Protein AF-A0A355B124-F1 (afdb_monomer)

Sequence (86 aa):
MTQNLSGGGPAPKYPGSEEKSEDRFRSRIKALRAASVGWNFVTAPLVGAGLGYGIDTLLGTYPWIMVVGIILGFISAFIEVMKLAR

Radius of gyration: 26.39 Å; Cα contacts (8 Å, |Δi|>4): 48; chains: 1; bounding box: 50×53×64 Å

Foldseek 3Di:
DDDPPPPPDPDPPPPVVVVVVVVVVVVVVLVVLVVVLVVLLVVLLVVLQVVQVVVCVVVVDDSPSNVVSNVRSNVRSVVSVVVNVD

Structure (mmCIF, N/CA/C/O backbone):
data_AF-A0A355B124-F1
#
_entry.id   AF-A0A355B124-F1
#
loop_
_atom_site.group_PDB
_atom_site.id
_atom_site.type_symbol
_atom_site.label_atom_id
_atom_site.label_alt_id
_atom_site.label_comp_id
_atom_site.label_asym_id
_atom_site.label_entity_id
_atom_site.label_seq_id
_atom_site.pdbx_PDB_ins_code
_atom_site.Cartn_x
_atom_site.Cartn_y
_atom_site.Cartn_z
_atom_site.occupancy
_atom_site.B_iso_or_equiv
_atom_site.auth_seq_id
_atom_site.auth_comp_id
_atom_site.auth_asym_id
_atom_site.auth_atom_id
_atom_site.pdbx_PDB_model_num
ATOM 1 N N . MET A 1 1 ? 32.841 42.807 -44.673 1.00 45.50 1 MET A N 1
ATOM 2 C CA . MET A 1 1 ? 31.955 42.697 -43.493 1.00 45.50 1 MET A CA 1
ATOM 3 C C . MET A 1 1 ? 31.387 41.287 -43.449 1.00 45.50 1 MET A C 1
ATOM 5 O O . MET A 1 1 ? 30.906 40.791 -44.455 1.00 45.50 1 MET A O 1
ATOM 9 N N . THR A 1 2 ? 31.584 40.621 -42.319 1.00 58.09 2 THR A N 1
ATOM 10 C CA . THR A 1 2 ? 31.446 39.184 -42.038 1.00 58.09 2 THR A CA 1
ATOM 11 C C . THR A 1 2 ? 29.982 38.763 -41.843 1.00 58.09 2 THR A C 1
ATOM 13 O O . THR A 1 2 ? 29.406 39.081 -40.807 1.00 58.09 2 THR A O 1
ATOM 16 N N . GLN A 1 3 ? 29.372 38.041 -42.792 1.00 61.06 3 GLN A N 1
ATOM 17 C CA . GLN A 1 3 ? 27.960 37.613 -42.684 1.00 61.06 3 GLN A CA 1
ATOM 18 C C . GLN A 1 3 ? 27.707 36.100 -42.801 1.00 61.06 3 GLN A C 1
ATOM 20 O O . GLN A 1 3 ? 26.561 35.692 -42.927 1.00 61.06 3 GLN A O 1
ATOM 25 N N . ASN A 1 4 ? 28.722 35.238 -42.704 1.00 51.25 4 ASN A N 1
ATOM 26 C CA . ASN A 1 4 ? 28.497 33.789 -42.818 1.00 51.25 4 ASN A CA 1
ATOM 27 C C . ASN A 1 4 ? 29.113 32.974 -41.674 1.00 51.25 4 ASN A C 1
ATOM 29 O O . ASN A 1 4 ? 29.933 32.090 -41.883 1.00 51.25 4 ASN A O 1
ATOM 33 N N . LEU A 1 5 ? 28.695 33.282 -40.442 1.00 60.19 5 LEU A N 1
ATOM 34 C CA . LEU A 1 5 ? 28.940 32.441 -39.261 1.00 60.19 5 LEU A CA 1
ATOM 35 C C . LEU A 1 5 ? 27.637 31.891 -38.655 1.00 60.19 5 LEU A C 1
ATOM 37 O O . LEU A 1 5 ? 27.603 31.539 -37.481 1.00 60.19 5 LEU A O 1
ATOM 41 N N . SER A 1 6 ? 26.563 31.757 -39.442 1.00 59.66 6 SER A N 1
ATOM 42 C CA . SER A 1 6 ? 25.384 30.981 -39.023 1.00 59.66 6 SER A CA 1
ATOM 43 C C . SER A 1 6 ? 25.599 29.491 -39.320 1.00 59.66 6 SER A C 1
ATOM 45 O O . SER A 1 6 ? 24.848 28.841 -40.038 1.00 59.66 6 SER A O 1
ATOM 47 N N . GLY A 1 7 ? 26.697 28.947 -38.795 1.00 57.44 7 GLY A N 1
ATOM 48 C CA . GLY A 1 7 ? 26.992 27.517 -38.778 1.00 57.44 7 GLY A CA 1
ATOM 49 C C . GLY A 1 7 ? 26.279 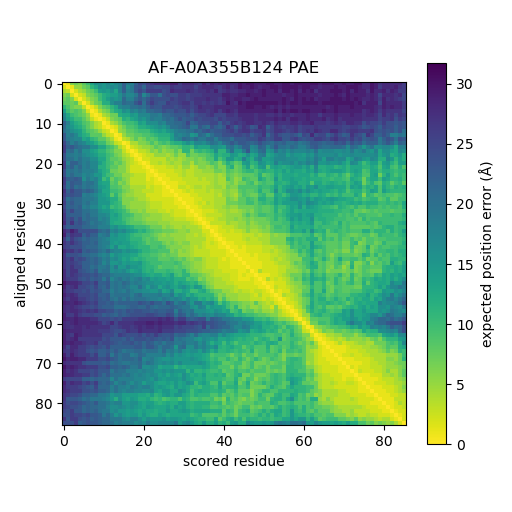26.848 -37.608 1.00 57.44 7 GLY A C 1
ATOM 50 O O . GLY A 1 7 ? 26.923 26.275 -36.740 1.00 57.44 7 GLY A O 1
ATOM 51 N N . GLY A 1 8 ? 24.956 26.979 -37.548 1.00 60.38 8 GLY A N 1
ATOM 52 C CA . GLY A 1 8 ? 24.095 26.292 -36.588 1.00 60.38 8 GLY A CA 1
ATOM 53 C C . GLY A 1 8 ? 23.305 25.194 -37.286 1.00 60.38 8 GLY A C 1
ATOM 54 O O . GLY A 1 8 ? 22.079 25.204 -37.239 1.00 60.38 8 GLY A O 1
ATOM 55 N N . GLY A 1 9 ? 23.986 24.299 -38.010 1.00 61.91 9 GLY A N 1
ATOM 56 C CA . GLY A 1 9 ? 23.329 23.116 -38.565 1.00 61.91 9 GLY A CA 1
ATOM 57 C C . GLY A 1 9 ? 22.656 22.333 -37.431 1.00 61.91 9 GLY A C 1
ATOM 58 O O . GLY A 1 9 ? 23.253 22.234 -36.353 1.00 61.91 9 GLY A O 1
ATOM 59 N N . PRO A 1 10 ? 21.427 21.809 -37.616 1.00 67.19 10 PRO A N 1
ATOM 60 C CA . PRO A 1 10 ? 20.774 21.017 -36.584 1.00 67.19 10 PRO A CA 1
ATOM 61 C C . PRO A 1 10 ? 21.719 19.880 -36.205 1.00 67.19 10 PRO A C 1
ATOM 63 O O . PRO A 1 10 ? 22.187 19.146 -37.078 1.00 67.19 10 PRO A O 1
ATOM 66 N N . ALA A 1 11 ? 22.053 19.796 -34.914 1.00 67.50 11 ALA A N 1
ATOM 67 C CA . ALA A 1 11 ? 22.939 18.764 -34.403 1.00 67.50 11 ALA A CA 1
ATOM 68 C C . ALA A 1 11 ? 22.477 17.404 -34.955 1.00 67.50 11 ALA A C 1
ATOM 70 O O . ALA A 1 11 ? 21.270 17.136 -34.933 1.00 67.50 11 ALA A O 1
ATOM 71 N N . PRO A 1 12 ? 23.388 16.573 -35.497 1.00 65.81 12 PRO A N 1
ATOM 72 C CA . PRO A 1 12 ? 23.015 15.308 -36.108 1.00 65.81 12 PRO A CA 1
ATOM 73 C C . PRO A 1 12 ? 22.219 14.498 -35.089 1.00 65.81 12 PRO A C 1
ATOM 75 O O . PRO A 1 12 ? 22.727 14.123 -34.031 1.00 65.81 12 PRO A O 1
ATOM 78 N N . LYS A 1 13 ? 20.935 14.288 -35.388 1.00 67.12 13 LYS A N 1
ATOM 79 C CA . LYS A 1 13 ? 20.035 13.512 -34.546 1.00 67.12 13 LYS A CA 1
ATOM 80 C C . LYS A 1 13 ? 20.428 12.051 -34.725 1.00 67.12 13 LYS A C 1
ATOM 82 O O . LYS A 1 13 ? 1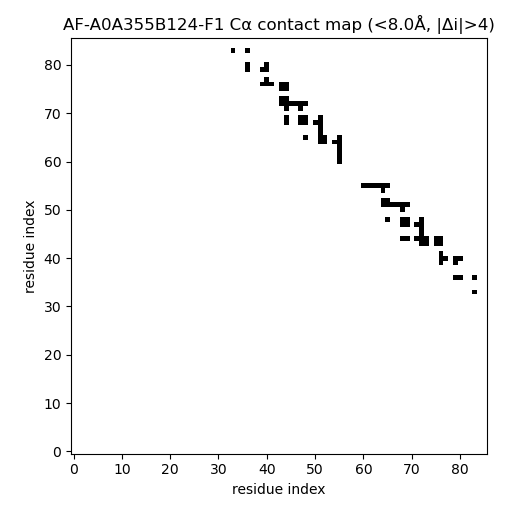9.988 11.405 -35.670 1.00 67.12 13 LYS A O 1
ATOM 87 N N . TYR A 1 14 ? 21.349 11.574 -33.887 1.00 64.50 14 TYR A N 1
ATOM 88 C CA . TYR A 1 14 ? 21.853 10.206 -33.938 1.00 64.50 14 TYR A CA 1
ATOM 89 C C . TYR A 1 14 ? 20.686 9.233 -33.689 1.00 64.50 14 TYR A C 1
ATOM 91 O O . TYR A 1 14 ? 20.177 9.171 -32.568 1.00 64.50 14 TYR A O 1
ATOM 99 N N . PRO A 1 15 ? 20.255 8.455 -34.699 1.00 67.25 15 PRO A N 1
ATOM 100 C CA . PRO A 1 15 ? 19.062 7.613 -34.592 1.00 67.25 15 PRO A CA 1
ATOM 101 C C . PRO A 1 15 ? 19.202 6.532 -33.506 1.00 67.25 15 PRO A C 1
ATOM 103 O O . PRO A 1 15 ? 18.219 6.157 -32.880 1.00 67.25 15 PRO A O 1
ATOM 106 N N . GLY A 1 16 ? 20.433 6.109 -33.193 1.00 63.84 16 GLY A N 1
ATOM 107 C CA . GLY A 1 16 ? 20.706 5.098 -32.166 1.00 63.84 16 GLY A CA 1
ATOM 108 C C . GLY A 1 16 ? 20.854 5.615 -30.727 1.00 63.84 16 GLY A C 1
ATOM 109 O O . GLY A 1 16 ? 20.867 4.806 -29.798 1.00 63.84 16 GLY A O 1
ATOM 110 N N . SER A 1 17 ? 20.989 6.929 -30.494 1.00 65.69 17 SER A N 1
ATOM 111 C CA . SER A 1 17 ? 21.097 7.458 -29.122 1.00 65.69 17 SER A CA 1
ATOM 112 C C . SER A 1 17 ? 19.736 7.625 -28.451 1.00 65.69 17 SER A C 1
ATOM 114 O O . SER A 1 17 ? 19.638 7.415 -27.242 1.00 65.69 17 SER A O 1
ATOM 116 N N . GLU A 1 18 ? 18.692 7.959 -29.219 1.00 67.94 18 GLU A N 1
ATOM 117 C CA . GLU A 1 18 ? 17.327 8.073 -28.690 1.00 67.94 18 GLU A CA 1
ATOM 118 C C . GLU A 1 18 ? 16.707 6.691 -28.438 1.00 67.94 18 GLU A C 1
ATOM 120 O O . GLU A 1 18 ? 16.218 6.455 -27.335 1.00 67.94 18 GLU A O 1
ATOM 125 N N . GLU A 1 19 ? 16.852 5.734 -29.360 1.00 72.50 19 GLU A N 1
ATOM 126 C CA . GLU A 1 19 ? 16.309 4.368 -29.226 1.00 72.50 19 GLU A CA 1
ATOM 127 C C . GLU A 1 19 ? 16.873 3.635 -27.992 1.00 72.50 19 GLU A C 1
ATOM 129 O O . GLU A 1 19 ? 16.134 3.180 -27.118 1.00 72.50 19 GLU A O 1
ATOM 134 N N . LYS A 1 20 ? 18.203 3.659 -27.810 1.00 71.62 20 LYS A N 1
ATOM 135 C CA . LYS A 1 20 ? 18.862 3.067 -26.631 1.00 71.62 20 LYS A CA 1
ATOM 136 C C . LYS A 1 20 ? 18.482 3.771 -25.324 1.00 71.62 20 LYS A C 1
ATOM 138 O O . LYS A 1 20 ? 18.513 3.161 -24.249 1.00 71.62 20 LYS A O 1
ATOM 143 N N . SER A 1 21 ? 18.172 5.067 -25.387 1.00 77.12 21 SER A N 1
ATOM 144 C CA . SER A 1 21 ? 17.707 5.823 -24.224 1.00 77.12 21 SER A CA 1
ATOM 145 C C . SER A 1 21 ? 16.266 5.470 -23.867 1.00 77.12 21 SER A C 1
ATOM 147 O O . SER A 1 21 ? 15.980 5.316 -22.680 1.00 77.12 21 SER A O 1
ATOM 149 N N . GLU A 1 22 ? 15.406 5.244 -24.863 1.00 80.19 22 GLU A N 1
ATOM 150 C CA . GLU A 1 22 ? 14.025 4.825 -24.671 1.00 80.19 22 GLU A CA 1
ATOM 151 C C . GLU A 1 22 ? 13.962 3.405 -24.108 1.00 80.19 22 GLU A C 1
ATOM 153 O O . GLU A 1 22 ? 13.284 3.195 -23.109 1.00 80.19 22 GLU A O 1
ATOM 158 N N . ASP A 1 23 ? 14.756 2.459 -24.612 1.00 80.88 23 ASP A N 1
ATOM 159 C CA . ASP A 1 23 ? 14.822 1.094 -24.072 1.00 80.88 23 ASP A CA 1
ATOM 160 C C . ASP A 1 23 ? 15.321 1.052 -22.628 1.00 80.88 23 ASP A C 1
ATOM 162 O O . ASP A 1 23 ? 14.756 0.363 -21.765 1.00 80.88 23 ASP A O 1
ATOM 166 N N . ARG A 1 24 ? 16.367 1.831 -22.319 1.00 81.38 24 ARG A N 1
ATOM 167 C CA . ARG A 1 24 ? 16.841 1.969 -20.937 1.00 81.38 24 ARG A CA 1
ATOM 168 C C . ARG A 1 24 ? 15.812 2.662 -20.066 1.00 81.38 24 ARG A C 1
ATOM 170 O O . ARG A 1 24 ? 15.621 2.245 -18.928 1.00 81.38 24 ARG A O 1
ATOM 177 N N . PHE A 1 25 ? 15.139 3.690 -20.568 1.00 83.75 25 PHE A N 1
ATOM 178 C CA . PHE A 1 25 ? 14.078 4.370 -19.843 1.00 83.75 25 PHE A CA 1
ATOM 179 C C . PHE A 1 25 ? 12.915 3.412 -19.564 1.00 83.75 25 PHE A C 1
ATOM 181 O O . PHE A 1 25 ? 12.540 3.244 -18.410 1.00 83.75 25 PHE A O 1
ATOM 188 N N . ARG A 1 26 ? 12.429 2.675 -20.568 1.00 84.00 26 ARG A N 1
ATOM 189 C CA . ARG A 1 26 ? 11.387 1.641 -20.453 1.00 84.00 26 ARG A CA 1
ATOM 190 C C . ARG A 1 26 ? 11.779 0.567 -19.442 1.00 84.00 26 ARG A C 1
ATOM 192 O O . ARG A 1 26 ? 10.958 0.198 -18.609 1.00 84.00 26 ARG A O 1
ATOM 199 N N . SER A 1 27 ? 13.030 0.111 -19.462 1.00 81.12 27 SER A N 1
ATOM 200 C CA . SER A 1 27 ? 13.559 -0.868 -18.502 1.00 81.12 27 SER A CA 1
ATOM 201 C C . SER A 1 27 ? 13.592 -0.319 -17.076 1.00 81.12 27 SER A C 1
ATOM 203 O O . SER A 1 27 ? 13.198 -1.007 -16.137 1.00 81.12 27 SER A O 1
ATOM 205 N N . ARG A 1 28 ? 13.983 0.950 -16.906 1.00 81.06 28 ARG A N 1
ATOM 206 C CA . ARG A 1 28 ? 13.952 1.637 -15.607 1.00 81.06 28 ARG A CA 1
ATOM 207 C C . ARG A 1 28 ? 12.523 1.830 -15.114 1.00 81.06 28 ARG A C 1
ATOM 209 O O . ARG A 1 28 ? 12.256 1.545 -13.958 1.00 81.06 28 ARG A O 1
ATOM 216 N N . ILE A 1 29 ? 11.590 2.228 -15.977 1.00 83.88 29 ILE A N 1
ATOM 217 C CA . ILE A 1 29 ? 10.172 2.366 -15.621 1.00 83.88 29 ILE A CA 1
ATOM 218 C C . ILE A 1 29 ? 9.563 1.007 -15.245 1.00 83.88 29 ILE A C 1
ATOM 220 O O . ILE A 1 29 ? 8.814 0.931 -14.274 1.00 83.88 29 ILE A O 1
ATOM 224 N N . LYS A 1 30 ? 9.910 -0.077 -15.950 1.00 82.06 30 LYS A N 1
ATOM 225 C CA . LYS A 1 30 ? 9.498 -1.443 -15.583 1.00 82.06 30 LYS A CA 1
ATOM 226 C C . LYS A 1 30 ? 10.048 -1.850 -14.212 1.00 82.06 30 LYS A C 1
ATOM 228 O O . LYS A 1 30 ? 9.287 -2.345 -13.386 1.00 82.06 30 LYS A O 1
ATOM 233 N N . ALA A 1 31 ? 11.328 -1.585 -13.947 1.00 80.44 31 ALA A N 1
ATOM 234 C CA . ALA A 1 31 ? 11.949 -1.865 -12.652 1.00 80.44 31 ALA A CA 1
ATOM 235 C C . ALA A 1 31 ? 11.311 -1.052 -11.513 1.00 80.44 31 ALA A C 1
ATOM 237 O O . ALA A 1 31 ? 11.022 -1.595 -10.450 1.00 80.44 31 ALA A O 1
ATOM 238 N N . LEU A 1 32 ? 11.020 0.230 -11.753 1.00 82.31 32 LEU A N 1
ATOM 239 C CA . LEU A 1 32 ? 10.327 1.092 -10.794 1.00 82.31 32 LEU A CA 1
ATOM 240 C C . LEU A 1 32 ? 8.899 0.608 -10.523 1.00 82.31 32 LEU A C 1
ATOM 242 O O . LEU A 1 32 ? 8.469 0.599 -9.374 1.00 82.31 32 LEU A O 1
ATOM 246 N N . ARG A 1 33 ? 8.183 0.151 -11.557 1.00 78.38 33 ARG A N 1
ATOM 247 C CA . ARG A 1 33 ? 6.835 -0.408 -11.406 1.00 78.38 33 ARG A CA 1
ATOM 248 C C . ARG A 1 33 ? 6.849 -1.694 -10.572 1.00 78.38 33 ARG A C 1
ATOM 250 O O . ARG A 1 33 ? 6.018 -1.847 -9.683 1.00 78.38 33 ARG A O 1
ATOM 257 N N . ALA A 1 34 ? 7.820 -2.578 -10.798 1.00 77.06 34 ALA A N 1
ATOM 258 C CA . ALA A 1 34 ? 7.997 -3.774 -9.975 1.00 77.06 34 ALA A CA 1
ATOM 259 C C . ALA A 1 34 ? 8.315 -3.422 -8.509 1.00 77.06 34 ALA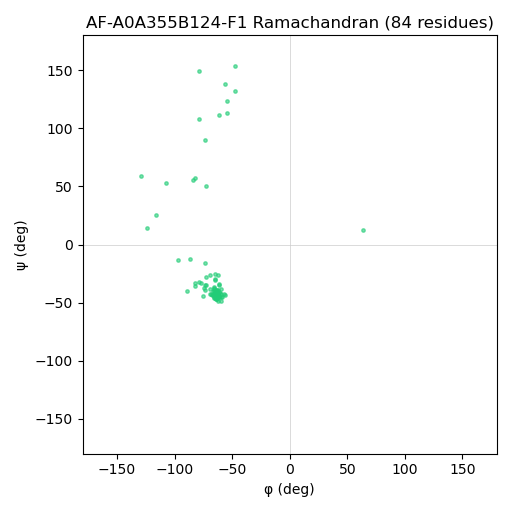 A C 1
ATOM 261 O O . ALA A 1 34 ? 7.718 -3.989 -7.597 1.00 77.06 34 ALA A O 1
ATOM 262 N N . ALA A 1 35 ? 9.183 -2.432 -8.274 1.00 79.44 35 ALA A N 1
ATOM 263 C CA . ALA A 1 35 ? 9.498 -1.953 -6.928 1.00 79.44 35 ALA A CA 1
ATOM 264 C C . ALA A 1 35 ? 8.274 -1.348 -6.213 1.00 79.44 35 ALA A C 1
ATOM 266 O O . ALA A 1 35 ? 8.072 -1.594 -5.024 1.00 79.44 35 ALA A O 1
ATOM 267 N N . SER A 1 36 ? 7.419 -0.607 -6.930 1.00 77.00 36 SER A N 1
ATOM 268 C CA . SER A 1 36 ? 6.205 -0.019 -6.346 1.00 77.00 36 SER A CA 1
ATOM 269 C C . SER A 1 36 ? 5.176 -1.054 -5.881 1.00 77.00 36 SER A C 1
ATOM 271 O O . SER A 1 36 ? 4.428 -0.785 -4.945 1.00 77.00 36 SER A O 1
ATOM 273 N N . VAL A 1 37 ? 5.168 -2.259 -6.457 1.00 78.00 37 VAL A N 1
ATOM 274 C CA . VAL A 1 37 ? 4.240 -3.320 -6.029 1.00 78.00 37 VAL A CA 1
ATOM 275 C C . VAL A 1 37 ? 4.581 -3.847 -4.642 1.00 78.00 37 VAL A C 1
ATOM 277 O O . VAL A 1 37 ? 3.678 -4.064 -3.837 1.00 78.00 37 VAL A O 1
ATOM 280 N N . GLY A 1 38 ? 5.872 -3.974 -4.321 1.00 78.88 38 GLY A N 1
ATOM 281 C CA . GLY A 1 38 ? 6.299 -4.329 -2.967 1.00 78.88 38 GLY A CA 1
ATOM 282 C C . GLY A 1 38 ? 5.830 -3.305 -1.929 1.00 78.88 38 GLY A C 1
ATOM 283 O O . GLY A 1 38 ? 5.389 -3.681 -0.846 1.00 78.88 38 GLY A O 1
ATOM 284 N N . TRP A 1 39 ? 5.847 -2.016 -2.282 1.00 81.06 39 TRP A N 1
ATOM 285 C CA . TRP A 1 39 ? 5.347 -0.949 -1.413 1.00 81.06 39 TRP A CA 1
ATOM 286 C C . TRP A 1 39 ? 3.833 -1.047 -1.188 1.00 81.06 39 TRP A C 1
ATOM 288 O O . TRP A 1 39 ? 3.388 -0.984 -0.044 1.00 81.06 39 TRP A O 1
ATOM 298 N N . ASN A 1 40 ? 3.050 -1.286 -2.245 1.00 76.00 40 ASN A N 1
ATOM 299 C CA . ASN A 1 40 ? 1.596 -1.467 -2.141 1.00 76.00 40 ASN A CA 1
ATOM 300 C C . ASN A 1 40 ? 1.209 -2.671 -1.267 1.00 76.00 40 ASN A C 1
ATOM 302 O O . ASN A 1 40 ? 0.224 -2.608 -0.534 1.00 76.00 40 ASN A O 1
ATOM 306 N N . PHE A 1 41 ? 2.010 -3.740 -1.284 1.00 78.56 41 PHE A N 1
ATOM 307 C CA . PHE A 1 41 ? 1.783 -4.922 -0.450 1.00 78.56 41 PHE A CA 1
ATOM 308 C C . PHE A 1 41 ? 1.913 -4.630 1.054 1.00 78.56 41 PHE A C 1
ATOM 310 O O . PHE A 1 41 ? 1.240 -5.259 1.864 1.00 78.56 41 PHE A O 1
ATOM 317 N N . VAL A 1 42 ? 2.756 -3.663 1.433 1.00 81.25 42 VAL A N 1
ATOM 318 C CA . VAL A 1 42 ? 2.956 -3.253 2.832 1.00 81.25 42 VAL A CA 1
ATOM 319 C C . VAL A 1 42 ? 1.977 -2.150 3.234 1.00 81.25 42 VAL A C 1
ATOM 321 O O . VAL A 1 42 ? 1.439 -2.186 4.340 1.00 81.25 42 VAL A O 1
ATOM 324 N N . THR A 1 43 ? 1.705 -1.182 2.352 1.00 82.94 43 THR A N 1
ATOM 325 C CA . THR A 1 43 ? 0.808 -0.059 2.661 1.00 82.94 43 THR A CA 1
ATOM 326 C C . THR A 1 43 ? -0.662 -0.461 2.698 1.00 82.94 43 THR A C 1
ATOM 328 O O . THR A 1 43 ? -1.386 0.051 3.547 1.00 82.94 43 THR A O 1
ATOM 331 N N . ALA A 1 44 ? -1.121 -1.393 1.855 1.00 80.62 44 ALA A N 1
ATOM 332 C CA . ALA A 1 44 ? -2.531 -1.788 1.822 1.00 80.62 44 ALA A CA 1
ATOM 333 C C . ALA A 1 44 ? -3.022 -2.433 3.141 1.00 80.62 44 ALA A C 1
ATOM 335 O O . ALA A 1 44 ? -4.051 -1.988 3.658 1.00 80.62 44 ALA A O 1
ATOM 336 N N . PRO A 1 45 ? -2.302 -3.392 3.762 1.00 79.44 45 PRO A N 1
ATOM 337 C CA . PRO A 1 45 ? -2.652 -3.902 5.088 1.00 79.44 45 PRO A CA 1
ATOM 338 C C . PRO A 1 45 ? -2.504 -2.852 6.190 1.00 79.44 45 PRO A C 1
ATOM 340 O O . P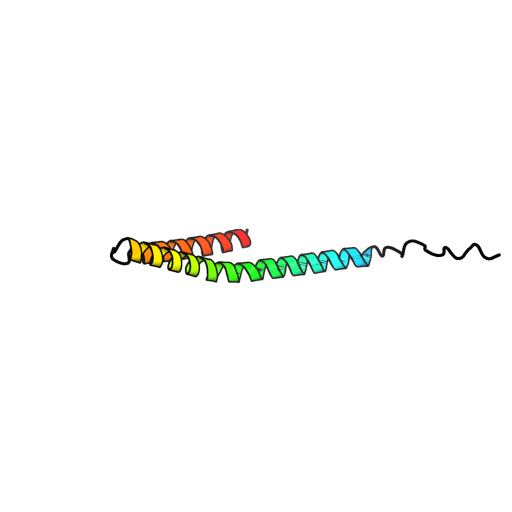RO A 1 45 ? -3.336 -2.813 7.089 1.00 79.44 45 PRO A O 1
ATOM 343 N N . LEU A 1 46 ? -1.489 -1.980 6.118 1.00 82.44 46 LEU A N 1
ATOM 344 C CA . LEU A 1 46 ? -1.283 -0.896 7.091 1.00 82.44 46 LEU A CA 1
ATOM 345 C C . LEU A 1 46 ? -2.460 0.085 7.108 1.00 82.44 46 LEU A C 1
ATOM 347 O O . LEU A 1 46 ? -2.952 0.448 8.174 1.00 82.44 46 LEU A O 1
ATOM 351 N N . VAL A 1 47 ? -2.934 0.482 5.927 1.00 83.12 47 VAL A N 1
ATOM 352 C CA . VAL A 1 47 ? -4.094 1.365 5.769 1.00 83.12 47 VAL A CA 1
ATOM 353 C C . VAL A 1 47 ? -5.376 0.650 6.195 1.00 83.12 47 VAL A C 1
ATOM 355 O O . VAL A 1 47 ? -6.174 1.242 6.915 1.00 83.12 47 VAL A O 1
ATOM 358 N N . GLY A 1 48 ? -5.561 -0.623 5.824 1.00 78.12 48 GLY A N 1
ATOM 359 C CA . GLY A 1 48 ? -6.716 -1.425 6.247 1.00 78.12 48 GLY A CA 1
ATOM 360 C C . GLY A 1 48 ? -6.781 -1.643 7.763 1.00 78.12 48 GLY A C 1
ATOM 361 O O . GLY A 1 48 ? -7.847 -1.512 8.359 1.00 78.12 48 GLY A O 1
ATOM 362 N N . ALA A 1 49 ? -5.637 -1.894 8.403 1.00 73.38 49 ALA A N 1
ATOM 363 C CA . ALA A 1 49 ? -5.522 -2.016 9.853 1.00 73.38 49 ALA A CA 1
ATOM 364 C C . ALA A 1 49 ? -5.735 -0.668 10.558 1.00 73.38 49 ALA A C 1
ATOM 366 O O . ALA A 1 49 ? -6.461 -0.609 11.547 1.00 73.38 49 ALA A O 1
ATOM 367 N N . GLY A 1 50 ? -5.159 0.420 10.034 1.00 77.25 50 GLY A N 1
ATOM 368 C CA . GLY A 1 50 ? -5.335 1.769 10.579 1.00 77.25 50 GLY A CA 1
ATOM 369 C C . GLY A 1 50 ? -6.783 2.261 10.497 1.00 77.25 50 GLY A C 1
ATOM 370 O O . GLY A 1 50 ? -7.323 2.751 11.489 1.00 77.25 50 GLY A O 1
ATOM 371 N N . LEU A 1 51 ? -7.443 2.074 9.347 1.00 72.44 51 LEU A N 1
ATOM 372 C CA . LEU A 1 51 ? -8.871 2.376 9.182 1.00 72.44 51 LEU A CA 1
ATOM 373 C C . LEU A 1 51 ? -9.751 1.461 10.039 1.00 72.44 51 LEU A C 1
ATOM 375 O O . LEU A 1 51 ? -10.681 1.947 10.677 1.00 72.44 51 LEU A O 1
ATOM 379 N N . GLY A 1 52 ? -9.444 0.162 10.101 1.00 70.62 52 GLY A N 1
ATOM 380 C CA . GLY A 1 52 ? -10.171 -0.793 10.938 1.00 70.62 52 GLY A CA 1
ATOM 381 C C . GLY A 1 52 ? -10.116 -0.431 12.423 1.00 70.62 52 GLY A C 1
ATOM 382 O O . GLY A 1 52 ? -11.145 -0.434 13.090 1.00 70.62 52 GLY A O 1
ATOM 383 N N . TYR A 1 53 ? -8.942 -0.027 12.918 1.00 66.94 53 TYR A N 1
ATOM 384 C CA . TYR A 1 53 ? -8.748 0.399 14.305 1.00 66.94 53 TYR A CA 1
ATOM 385 C C . TYR A 1 53 ? -9.498 1.698 14.643 1.00 66.94 53 TYR A C 1
ATOM 387 O O . TYR A 1 53 ? -10.089 1.815 15.719 1.00 66.94 53 TYR A O 1
ATOM 395 N N . GLY A 1 54 ? -9.512 2.6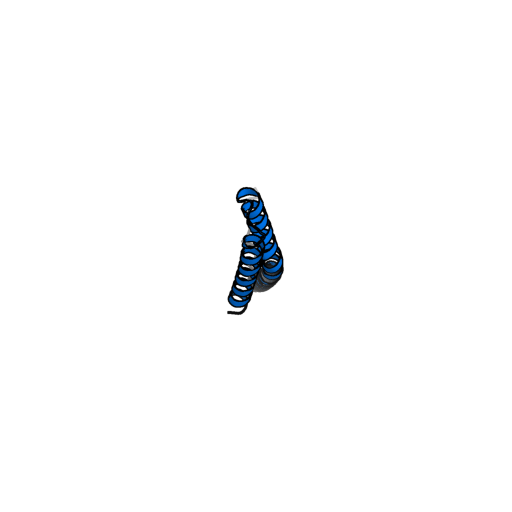69 13.722 1.00 70.12 54 GLY A N 1
ATOM 396 C CA . GLY A 1 54 ? -10.239 3.929 13.911 1.00 70.12 54 GLY A CA 1
ATOM 397 C C . GLY A 1 54 ? -11.757 3.735 13.970 1.00 70.12 54 GLY A C 1
ATOM 398 O O . GLY A 1 54 ? -12.437 4.376 14.766 1.00 70.12 54 GLY A O 1
ATOM 399 N N . ILE A 1 55 ? -12.290 2.815 13.165 1.00 66.00 55 ILE A N 1
ATOM 400 C CA . ILE A 1 55 ? -13.721 2.494 13.170 1.00 66.00 55 ILE A CA 1
ATOM 401 C C . ILE A 1 55 ? -14.096 1.680 14.423 1.00 66.00 55 ILE A C 1
ATOM 403 O O . ILE A 1 55 ? -15.123 1.968 15.036 1.00 66.00 55 ILE A O 1
ATOM 407 N N . ASP A 1 56 ? -13.253 0.735 14.862 1.00 61.41 56 ASP A N 1
ATOM 408 C CA . ASP A 1 56 ? -13.482 -0.033 16.101 1.00 61.41 56 ASP A CA 1
ATOM 409 C C . ASP A 1 56 ? -13.511 0.872 17.350 1.00 61.41 56 ASP A C 1
ATOM 411 O O . ASP A 1 56 ? -14.357 0.696 18.229 1.00 61.41 56 ASP A O 1
ATOM 415 N N . THR A 1 57 ? -12.648 1.895 17.416 1.00 64.75 57 THR A N 1
ATOM 416 C CA . THR A 1 57 ? -12.634 2.862 18.536 1.00 64.75 57 THR A CA 1
ATOM 417 C C . THR A 1 57 ? -13.855 3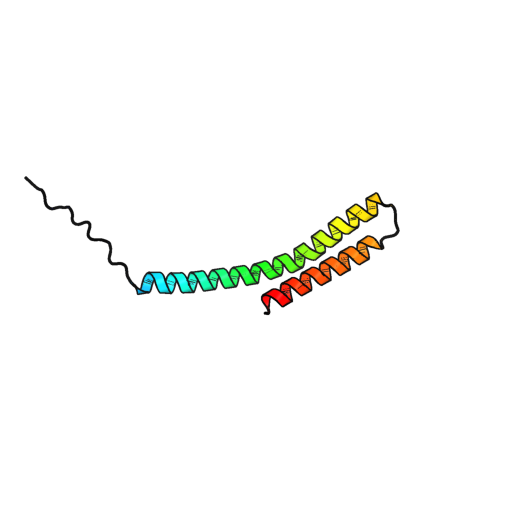.786 18.565 1.00 64.75 57 THR A C 1
ATOM 419 O O . THR A 1 57 ? -14.247 4.231 19.642 1.00 64.75 57 THR A O 1
ATOM 422 N N . LEU A 1 58 ? -14.486 4.047 17.416 1.00 64.00 58 LEU A N 1
ATOM 423 C CA . LEU A 1 58 ? -15.721 4.834 17.309 1.00 64.00 58 LEU A CA 1
ATOM 424 C C . LEU A 1 58 ? -16.981 4.036 17.677 1.00 64.00 58 LEU A C 1
ATOM 426 O O . LEU A 1 58 ? -17.936 4.620 18.185 1.00 64.00 58 LEU A O 1
ATOM 430 N N . LEU A 1 59 ? -16.998 2.725 17.417 1.00 65.44 59 LEU A N 1
ATOM 431 C CA . LEU A 1 59 ? -18.180 1.875 17.611 1.00 65.44 59 LEU A CA 1
ATOM 432 C C . LEU A 1 59 ? -18.189 1.106 18.941 1.00 65.44 59 LEU A C 1
ATOM 434 O O . LEU A 1 59 ? -19.234 0.581 19.322 1.00 65.44 59 LEU A O 1
ATOM 438 N N . GLY A 1 60 ? -17.067 1.044 19.668 1.00 62.28 60 GLY A N 1
ATOM 439 C CA . GLY A 1 60 ? -16.986 0.381 20.980 1.00 62.28 60 GLY A CA 1
ATOM 440 C C . GLY A 1 60 ? -17.242 -1.132 20.934 1.00 62.28 60 GLY A C 1
ATOM 441 O O . GLY A 1 60 ? -17.459 -1.763 21.969 1.00 62.28 60 GLY A O 1
ATOM 442 N N . THR A 1 61 ? -17.247 -1.717 19.737 1.00 56.88 61 THR A N 1
ATOM 443 C CA . THR A 1 61 ? -17.434 -3.145 19.490 1.00 56.88 61 THR A CA 1
ATOM 444 C C . THR A 1 61 ? -16.148 -3.927 19.759 1.00 56.88 61 THR A C 1
ATOM 446 O O . THR A 1 61 ? -15.043 -3.423 19.578 1.00 56.88 61 THR A O 1
ATOM 449 N N . TYR A 1 62 ? -16.292 -5.190 20.185 1.00 57.75 62 TYR A N 1
ATOM 450 C CA . TYR A 1 62 ? -15.199 -6.177 20.196 1.00 57.75 62 TYR A CA 1
ATOM 451 C 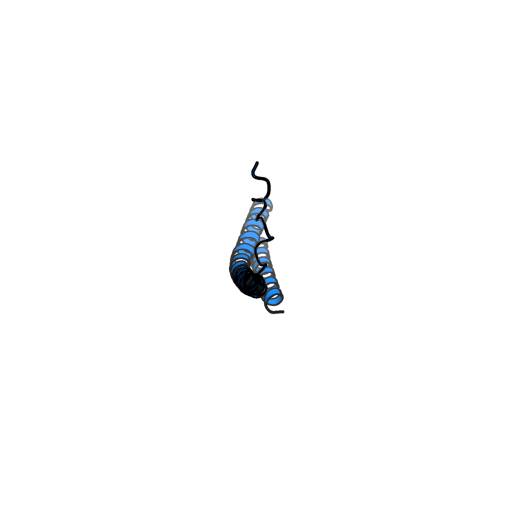C . TYR A 1 62 ? -14.457 -6.170 18.841 1.00 57.75 62 TYR A C 1
ATOM 453 O O . TYR A 1 62 ? -15.114 -5.870 17.844 1.00 57.75 62 TYR A O 1
ATOM 461 N N . PRO A 1 63 ? -13.159 -6.550 18.773 1.00 66.44 63 PRO A N 1
ATOM 462 C CA . PRO A 1 63 ? -12.245 -6.280 17.649 1.00 66.44 63 PRO A CA 1
ATOM 463 C C . PRO A 1 63 ? -12.530 -7.131 16.394 1.00 66.44 63 PRO A C 1
ATOM 465 O O . PRO A 1 63 ? -11.655 -7.798 15.846 1.00 66.44 63 PRO A O 1
ATOM 468 N N . TRP A 1 64 ? -13.781 -7.162 15.945 1.00 68.75 64 TRP A N 1
ATOM 469 C CA . TRP A 1 64 ? -14.257 -7.872 14.767 1.00 68.75 64 TRP A CA 1
ATOM 470 C C . TRP A 1 64 ? -13.992 -7.054 13.502 1.00 68.75 64 TRP A C 1
ATOM 472 O O . TRP A 1 64 ? -13.641 -7.630 12.472 1.00 68.75 64 TRP A O 1
ATOM 482 N N . ILE A 1 65 ? -14.089 -5.720 13.566 1.00 65.50 65 ILE A N 1
ATOM 483 C CA . ILE A 1 65 ? -13.809 -4.857 12.409 1.00 65.50 65 ILE A CA 1
ATOM 484 C C . ILE A 1 65 ? -12.309 -4.811 12.127 1.00 65.50 65 ILE A C 1
ATOM 486 O O . ILE A 1 65 ? -11.924 -4.841 10.960 1.00 65.50 65 ILE A O 1
ATOM 490 N N . MET A 1 66 ? -11.451 -4.854 13.148 1.00 66.06 66 MET A N 1
ATOM 491 C CA . MET A 1 66 ? -10.010 -5.023 12.952 1.00 66.06 66 MET A CA 1
ATOM 492 C C . MET A 1 66 ? -9.673 -6.306 12.164 1.00 66.06 66 MET A C 1
ATOM 494 O O . MET A 1 66 ? -8.855 -6.264 11.245 1.00 66.06 66 MET A O 1
ATOM 498 N N . VAL A 1 67 ? -10.336 -7.433 12.456 1.00 72.00 67 VAL A N 1
ATOM 499 C CA . VAL A 1 67 ? -10.134 -8.701 11.725 1.00 72.00 67 VAL A CA 1
ATOM 500 C C . VAL A 1 67 ? -10.592 -8.579 10.270 1.00 72.00 67 VAL A C 1
ATOM 502 O O . VAL A 1 67 ? -9.853 -8.956 9.361 1.00 72.00 67 VAL A O 1
ATOM 505 N N . VAL A 1 68 ? -11.769 -7.997 10.026 1.00 76.12 68 VAL A N 1
ATOM 5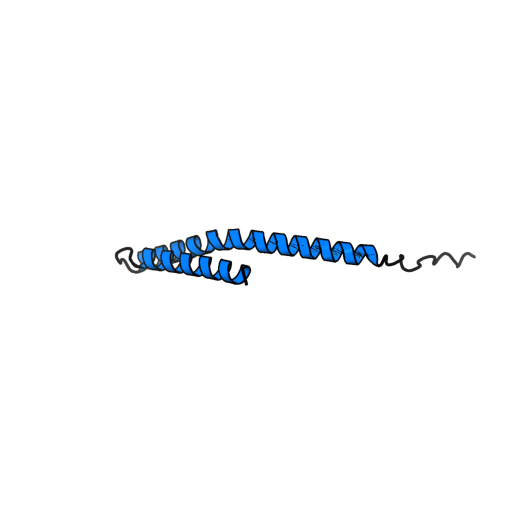06 C CA . VAL A 1 68 ? -12.278 -7.771 8.661 1.00 76.12 68 VAL A CA 1
ATOM 507 C C . VAL A 1 68 ? -11.389 -6.790 7.887 1.00 76.12 68 VAL A C 1
ATOM 509 O O . VAL A 1 68 ? -11.100 -7.026 6.716 1.00 76.12 68 VAL A O 1
ATOM 512 N N . GLY A 1 69 ? -10.893 -5.732 8.533 1.00 73.31 69 GLY A N 1
ATOM 513 C CA . GLY A 1 69 ? -9.977 -4.751 7.947 1.00 73.31 69 GLY A CA 1
ATOM 514 C C . GLY A 1 69 ? -8.624 -5.352 7.562 1.00 73.31 69 GLY A C 1
ATOM 515 O O . GLY A 1 69 ? -8.111 -5.067 6.479 1.00 73.31 69 GLY A O 1
ATOM 516 N N . ILE A 1 70 ? -8.080 -6.251 8.389 1.00 71.50 70 ILE A N 1
ATOM 517 C CA . ILE A 1 70 ? -6.864 -7.012 8.063 1.00 71.50 70 ILE A CA 1
ATOM 518 C C . ILE A 1 70 ? -7.112 -7.949 6.877 1.00 71.50 70 ILE A C 1
ATOM 520 O O . ILE A 1 70 ? -6.306 -7.970 5.947 1.00 71.50 70 ILE A O 1
ATOM 524 N N . ILE A 1 71 ? -8.229 -8.685 6.869 1.00 80.56 71 ILE A N 1
ATOM 525 C CA . ILE A 1 71 ? -8.582 -9.597 5.769 1.00 80.56 71 ILE A CA 1
ATOM 526 C C . ILE A 1 71 ? -8.756 -8.821 4.457 1.00 80.56 71 ILE A C 1
ATOM 528 O O . ILE A 1 71 ? -8.204 -9.222 3.435 1.00 80.56 71 ILE A O 1
ATOM 532 N N . LEU A 1 72 ? -9.454 -7.683 4.475 1.00 76.88 72 LEU A N 1
ATOM 533 C CA . LEU A 1 72 ? -9.617 -6.819 3.301 1.00 76.88 72 LEU A CA 1
ATOM 534 C C . LEU A 1 72 ? -8.287 -6.219 2.828 1.00 76.88 72 LEU A C 1
ATOM 536 O O . LEU A 1 72 ? -8.039 -6.169 1.622 1.00 76.88 72 LEU A O 1
ATOM 540 N N . GLY A 1 73 ? -7.407 -5.820 3.750 1.00 77.19 73 GLY A N 1
ATOM 541 C CA . GLY A 1 73 ? -6.048 -5.382 3.428 1.00 77.19 73 GLY A CA 1
ATOM 542 C C . GLY A 1 73 ? -5.234 -6.478 2.735 1.00 77.19 73 GLY A C 1
ATOM 543 O O . GLY A 1 73 ? -4.573 -6.217 1.729 1.00 77.19 73 GLY A O 1
ATOM 544 N N . PHE A 1 74 ? -5.353 -7.720 3.210 1.00 78.12 74 PHE A N 1
ATOM 545 C CA . PHE A 1 74 ? -4.736 -8.893 2.589 1.00 78.12 74 PHE A CA 1
ATOM 546 C C . PHE A 1 74 ? -5.306 -9.169 1.190 1.00 78.12 74 PHE A C 1
ATOM 548 O O . PHE A 1 74 ? -4.545 -9.350 0.242 1.00 78.12 74 PHE A O 1
ATOM 555 N N . ILE A 1 75 ? -6.634 -9.142 1.029 1.00 82.75 75 ILE A N 1
ATOM 556 C CA . ILE A 1 75 ? -7.302 -9.340 -0.269 1.00 82.75 75 ILE A CA 1
ATOM 557 C C . ILE A 1 75 ? -6.843 -8.281 -1.282 1.00 82.75 75 ILE A C 1
ATOM 559 O O . ILE A 1 75 ? -6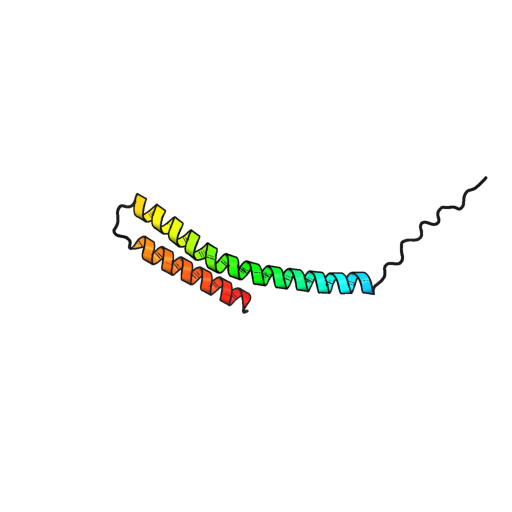.499 -8.622 -2.412 1.00 82.75 75 ILE A O 1
ATOM 563 N N . SER A 1 76 ? -6.776 -7.011 -0.874 1.00 77.75 76 SER A N 1
ATOM 564 C CA . SER A 1 76 ? -6.295 -5.909 -1.718 1.00 77.75 76 SER A CA 1
ATOM 565 C C . SER A 1 76 ? -4.848 -6.126 -2.181 1.00 77.75 76 SER A C 1
ATOM 567 O O . SER A 1 76 ? -4.544 -6.011 -3.370 1.00 77.75 76 SER A O 1
ATOM 569 N N . ALA A 1 77 ? -3.969 -6.538 -1.263 1.00 72.88 77 ALA A N 1
ATOM 570 C CA . ALA A 1 77 ? -2.572 -6.829 -1.568 1.00 72.88 77 ALA A CA 1
ATOM 571 C C . ALA A 1 77 ? -2.422 -7.983 -2.582 1.00 72.88 77 ALA A C 1
ATOM 573 O O . ALA A 1 77 ? -1.631 -7.888 -3.521 1.00 72.88 77 ALA A O 1
ATOM 574 N N . PHE A 1 78 ? -3.225 -9.045 -2.453 1.00 80.50 78 PHE A N 1
ATOM 575 C CA . PHE A 1 78 ? -3.239 -10.155 -3.412 1.00 80.50 78 PHE A CA 1
ATOM 576 C C . PHE A 1 78 ? -3.751 -9.746 -4.803 1.00 80.50 78 PHE A C 1
ATOM 578 O O . PHE A 1 78 ? -3.196 -10.190 -5.811 1.00 80.50 78 PHE A O 1
ATOM 585 N N . ILE A 1 79 ? -4.770 -8.884 -4.884 1.00 81.88 79 ILE A N 1
ATOM 586 C CA . ILE A 1 79 ? -5.301 -8.382 -6.164 1.00 81.88 79 ILE A CA 1
ATOM 587 C C . ILE A 1 79 ? -4.251 -7.539 -6.903 1.00 81.88 79 ILE A C 1
ATOM 589 O O . ILE A 1 79 ? -4.081 -7.701 -8.112 1.00 81.88 79 ILE A O 1
ATOM 593 N N . GLU A 1 80 ? -3.517 -6.679 -6.192 1.00 80.50 80 GLU A N 1
ATOM 594 C CA . GLU A 1 80 ? -2.464 -5.837 -6.777 1.00 80.50 80 GLU A CA 1
ATOM 595 C C . GLU A 1 80 ? -1.316 -6.684 -7.362 1.00 80.50 80 GLU A C 1
ATOM 597 O O . GLU A 1 80 ? -0.848 -6.426 -8.474 1.00 80.50 80 GLU A O 1
ATOM 602 N N . VAL A 1 81 ? -0.914 -7.753 -6.665 1.00 75.00 81 VAL A N 1
ATOM 603 C CA . VAL A 1 81 ? 0.099 -8.708 -7.152 1.00 75.00 81 VAL A CA 1
ATOM 604 C C . VAL A 1 81 ? -0.385 -9.442 -8.403 1.00 75.00 81 VAL A C 1
ATOM 606 O O . VAL A 1 81 ? 0.334 -9.506 -9.400 1.00 75.00 81 VAL A O 1
ATOM 609 N N . MET A 1 82 ? -1.618 -9.954 -8.387 1.00 80.44 82 MET A N 1
ATOM 610 C CA . MET A 1 82 ? -2.221 -10.654 -9.529 1.00 80.44 82 MET A CA 1
ATOM 611 C C . MET A 1 82 ? -2.351 -9.750 -10.762 1.00 80.44 82 MET A C 1
ATOM 613 O O . MET A 1 82 ? -2.182 -10.210 -11.887 1.00 80.44 82 MET A O 1
ATOM 617 N N . LYS A 1 83 ? -2.624 -8.458 -10.560 1.00 74.62 83 LYS A N 1
ATOM 618 C CA . LYS A 1 83 ? -2.721 -7.456 -11.627 1.00 74.62 83 LYS A CA 1
ATOM 619 C C . LYS A 1 83 ? -1.361 -7.076 -12.216 1.00 74.62 83 LYS A C 1
ATOM 621 O O . LYS A 1 83 ? -1.310 -6.689 -13.375 1.00 74.62 83 LYS A O 1
ATOM 626 N N . LEU A 1 84 ? -0.277 -7.172 -11.444 1.00 68.19 84 LEU A N 1
ATOM 627 C CA . LEU A 1 84 ? 1.080 -7.016 -11.976 1.00 68.19 84 LEU A CA 1
ATOM 628 C C . LEU A 1 84 ? 1.554 -8.274 -12.719 1.00 68.19 84 LEU A C 1
ATOM 630 O O . LEU A 1 84 ? 2.327 -8.174 -13.668 1.00 68.19 84 LEU A O 1
ATOM 634 N N . ALA A 1 85 ? 1.117 -9.451 -12.266 1.00 70.94 85 ALA A N 1
ATOM 635 C CA . ALA A 1 85 ? 1.473 -10.734 -12.866 1.00 70.94 85 ALA A CA 1
ATOM 636 C C . ALA A 1 85 ? 0.767 -11.010 -14.208 1.00 70.94 85 ALA A C 1
ATOM 638 O O . ALA A 1 85 ? 1.185 -11.917 -14.927 1.00 70.94 85 ALA A O 1
ATOM 639 N N . ARG A 1 86 ? -0.295 -10.261 -14.529 1.00 56.97 86 ARG A N 1
ATOM 640 C CA . ARG A 1 86 ? -1.109 -10.401 -15.743 1.00 56.97 86 ARG A CA 1
ATOM 641 C C . ARG A 1 86 ? -0.799 -9.305 -16.756 1.00 56.97 86 ARG A C 1
ATOM 643 O O . ARG A 1 86 ? -0.783 -9.638 -17.959 1.00 56.97 86 ARG A O 1
#

pLDDT: mean 72.22, std 8.7, range [45.5, 84.0]

Secondary structure (DSSP, 8-state):
--------PPP---HHHHHHHHHHHHHHHHHHHHHHHHHHHHHHHHHHHHHHHHHHHHH---THHHHHHHHHHHHHHHHHHHHHH-

Solvent-accessible surface area (backbone atoms only — not comparable to full-atom values): 4906 Å² total; per-residue (Å²): 136,93,84,83,80,83,81,72,71,79,74,83,80,56,74,68,62,56,53,57,46,49,54,50,47,53,51,50,53,51,52,51,53,57,56,50,51,60,50,47,50,56,47,36,32,51,49,24,35,52,54,17,48,56,51,33,70,74,66,73,53,75,77,56,50,37,53,52,19,38,51,51,10,50,52,51,28,52,52,55,51,53,61,71,75,103

Mean predicted aligned error: 13.73 Å